Protein AF-A0A497HKM9-F1 (afdb_monomer)

Nearest PDB structures (foldseek):
  8tiw-assembly1_C  TM=5.618E-01  e=5.513E-01  Escherichia coli K-12
  6emw-assembly1_e  TM=4.517E-01  e=1.648E+00  Staphylococcus aureus
  2vs8-assembly3_K  TM=5.259E-01  e=3.807E+00  Desulfurococcus mucosus
  2mk6-assembly1_A  TM=4.690E-01  e=2.943E+00  Bacillus spizizenii ATCC 6633 = JCM 2499
  9bz0-assembly1_A  TM=3.041E-01  e=5.604E+00  Sus scrofa

Secondary structure (DSSP, 8-state):
--HHHHHHHHHHHHHHHHHHTTSS-HHHHHHHHHHTT----B---SSS--HHHHHHHHHHHSEEEE---HHHHHHHHHHHHHHHSS-EEEEEEEETTEEEEEEEEGGGS--------------

Radius of gyration: 17.52 Å; Cα contacts (8 Å, |Δi|>4): 111; chains: 1; bounding box: 47×55×34 Å

Structure (mmCIF, N/CA/C/O backbone):
data_AF-A0A497HKM9-F1
#
_entry.id   AF-A0A497HKM9-F1
#
loop_
_atom_site.group_PDB
_atom_site.id
_atom_site.type_symbol
_atom_site.label_atom_id
_atom_site.label_alt_id
_atom_site.label_comp_id
_atom_site.label_asym_id
_atom_site.label_entity_id
_atom_site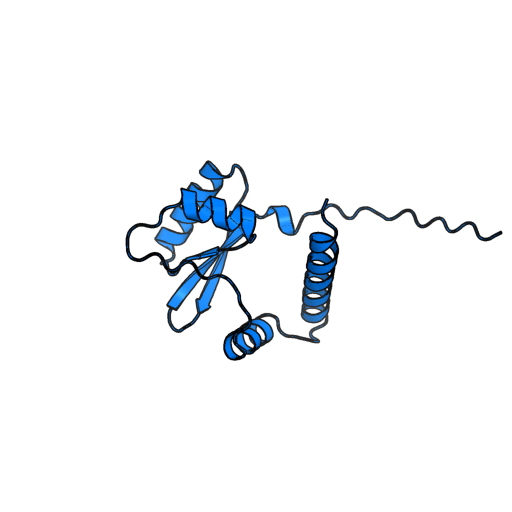.label_seq_id
_atom_site.pdbx_PDB_ins_code
_atom_site.Cartn_x
_atom_site.Cartn_y
_atom_site.Cartn_z
_atom_site.occupancy
_atom_site.B_iso_or_equiv
_atom_site.auth_seq_id
_atom_site.auth_comp_id
_atom_site.auth_asym_id
_atom_site.auth_atom_id
_atom_site.pdbx_PDB_model_num
ATOM 1 N N . MET A 1 1 ? -21.757 -7.470 11.249 1.00 43.47 1 MET A N 1
ATOM 2 C CA . MET A 1 1 ? -20.950 -7.376 10.009 1.00 43.47 1 MET A CA 1
ATOM 3 C C . MET A 1 1 ? -21.880 -7.133 8.827 1.00 43.47 1 MET A C 1
ATOM 5 O O . MET A 1 1 ? -22.856 -7.859 8.690 1.00 43.47 1 MET A O 1
ATOM 9 N N . SER A 1 2 ? -21.633 -6.093 8.027 1.00 40.25 2 SER A N 1
ATOM 10 C CA . SER A 1 2 ? -22.462 -5.747 6.859 1.00 40.25 2 SER A CA 1
ATOM 11 C C . SER A 1 2 ? -22.310 -6.794 5.744 1.00 40.25 2 SER A C 1
ATOM 13 O O . SER A 1 2 ? -21.193 -7.229 5.469 1.00 40.25 2 SER A O 1
ATOM 15 N N . LYS A 1 3 ? -23.416 -7.190 5.089 1.00 44.22 3 LYS A N 1
ATOM 16 C CA . LYS A 1 3 ? -23.444 -8.162 3.970 1.00 44.22 3 LYS A CA 1
ATOM 17 C C . LYS A 1 3 ? -22.473 -7.810 2.829 1.00 44.22 3 LYS A C 1
ATOM 19 O O . LYS A 1 3 ? -21.998 -8.719 2.158 1.00 44.22 3 LYS A O 1
ATOM 24 N N . ASN A 1 4 ? -22.137 -6.529 2.662 1.00 48.25 4 ASN A N 1
ATOM 25 C CA . ASN A 1 4 ? -21.240 -6.051 1.606 1.00 48.25 4 ASN A CA 1
ATOM 26 C C . ASN A 1 4 ? -19.806 -6.598 1.714 1.00 48.25 4 ASN A C 1
ATOM 28 O O . ASN A 1 4 ? -19.160 -6.758 0.685 1.00 48.25 4 ASN A O 1
ATOM 32 N N . ASN A 1 5 ? -19.324 -6.952 2.913 1.00 57.62 5 ASN A N 1
ATOM 33 C CA . ASN A 1 5 ? -17.981 -7.536 3.052 1.00 57.62 5 ASN A CA 1
ATOM 34 C C . ASN A 1 5 ? -17.909 -8.974 2.529 1.00 57.62 5 ASN A C 1
ATOM 36 O O . ASN A 1 5 ? -16.927 -9.339 1.904 1.00 57.62 5 ASN A O 1
ATOM 40 N N . LYS A 1 6 ? -18.967 -9.779 2.705 1.00 63.56 6 LYS A N 1
ATOM 41 C CA . LYS A 1 6 ? -18.931 -11.207 2.339 1.00 63.56 6 LYS A CA 1
ATOM 42 C C . LYS A 1 6 ? -18.783 -11.432 0.834 1.00 63.56 6 LYS A C 1
ATOM 44 O O . LYS A 1 6 ? -18.092 -12.352 0.420 1.00 63.56 6 LYS A O 1
ATOM 49 N N . ILE A 1 7 ? -19.438 -10.597 0.026 1.00 62.38 7 ILE A N 1
ATOM 50 C CA . ILE A 1 7 ? -19.360 -10.680 -1.440 1.00 62.38 7 ILE A CA 1
ATOM 51 C C . ILE A 1 7 ? -17.975 -10.242 -1.915 1.00 62.38 7 ILE A C 1
ATOM 53 O O . ILE A 1 7 ? -17.384 -10.892 -2.769 1.00 62.38 7 ILE A O 1
ATOM 57 N N . PHE A 1 8 ? -17.448 -9.161 -1.340 1.00 64.00 8 PHE A N 1
ATOM 58 C CA . PHE A 1 8 ? -16.115 -8.673 -1.667 1.00 64.00 8 PHE A CA 1
ATOM 59 C C . PHE A 1 8 ? -15.030 -9.702 -1.319 1.00 64.00 8 PHE A C 1
ATOM 61 O O . PHE A 1 8 ? -14.181 -10.001 -2.154 1.00 64.00 8 PHE A O 1
ATOM 68 N N . ASP A 1 9 ? -15.116 -10.311 -0.136 1.00 61.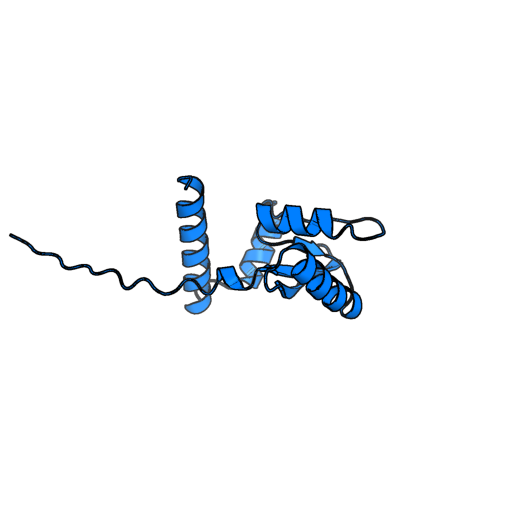22 9 ASP A N 1
ATOM 69 C CA . ASP A 1 9 ? -14.191 -11.361 0.298 1.00 61.22 9 ASP A CA 1
ATOM 70 C C . ASP A 1 9 ? -14.284 -12.607 -0.601 1.00 61.22 9 ASP A C 1
ATOM 72 O O . ASP A 1 9 ? -13.261 -13.190 -0.956 1.00 61.22 9 ASP A O 1
ATOM 76 N N . ALA A 1 10 ? -15.493 -12.997 -1.022 1.00 64.56 10 ALA A N 1
ATOM 77 C CA . ALA A 1 10 ? -15.692 -14.112 -1.949 1.00 64.56 10 ALA A CA 1
ATOM 78 C C . ALA A 1 10 ? -15.090 -13.835 -3.337 1.00 64.56 10 ALA A C 1
ATOM 80 O O . ALA A 1 10 ? -14.470 -14.719 -3.925 1.00 64.56 10 ALA A O 1
ATOM 81 N N . LEU A 1 11 ? -15.230 -12.606 -3.844 1.00 73.88 11 LEU A N 1
ATOM 82 C CA . LEU A 1 11 ? -14.631 -12.19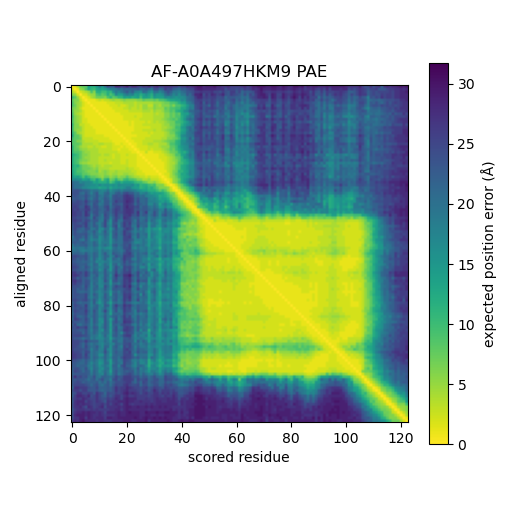6 -5.116 1.00 73.88 11 LEU A CA 1
ATOM 83 C C . LEU A 1 11 ? -13.103 -12.192 -5.050 1.00 73.88 11 LEU A C 1
ATOM 85 O O . LEU A 1 11 ? -12.462 -12.669 -5.981 1.00 73.88 11 LEU A O 1
ATOM 89 N N . LEU A 1 12 ? -12.518 -11.701 -3.954 1.00 70.25 12 LEU A N 1
ATOM 90 C CA . LEU A 1 12 ? -11.069 -11.752 -3.761 1.00 70.25 12 LEU A CA 1
ATOM 91 C C . LEU A 1 12 ? -10.561 -13.193 -3.739 1.00 70.25 12 LEU A C 1
ATOM 93 O O . LEU A 1 12 ? -9.620 -13.508 -4.459 1.00 70.25 12 LEU A O 1
ATOM 97 N N . ARG A 1 13 ? -11.207 -14.075 -2.967 1.00 69.19 13 ARG A N 1
ATOM 98 C CA . ARG A 1 13 ? -10.838 -15.498 -2.911 1.00 69.19 13 ARG A CA 1
ATOM 99 C C . ARG A 1 13 ? -10.890 -16.158 -4.285 1.00 69.19 13 ARG A C 1
ATOM 101 O O . ARG A 1 13 ? -9.959 -16.864 -4.643 1.00 69.19 13 ARG A O 1
ATOM 108 N N . LEU A 1 14 ? -11.937 -15.889 -5.065 1.00 72.69 14 LEU A N 1
ATOM 109 C CA . LEU A 1 14 ? -12.051 -16.408 -6.426 1.00 72.69 14 LEU A CA 1
ATOM 110 C C . LEU A 1 14 ? -10.900 -15.927 -7.320 1.00 72.69 14 LEU A C 1
ATOM 112 O O . LEU A 1 14 ? -10.326 -16.728 -8.044 1.00 72.69 14 LEU A O 1
ATOM 116 N N . ILE A 1 15 ? -10.552 -14.638 -7.260 1.00 73.38 15 ILE A N 1
ATOM 117 C CA . ILE A 1 15 ? -9.448 -14.079 -8.052 1.00 73.38 15 ILE A CA 1
ATOM 118 C C . ILE A 1 15 ? -8.117 -14.754 -7.690 1.00 73.38 15 ILE A C 1
ATOM 120 O O . ILE A 1 15 ? -7.361 -15.087 -8.593 1.00 73.38 15 ILE A O 1
ATOM 124 N N . TYR A 1 16 ? -7.849 -14.996 -6.404 1.00 66.69 16 TYR A N 1
ATOM 125 C CA . TYR A 1 16 ? -6.629 -15.689 -5.975 1.00 66.69 16 TYR A CA 1
ATOM 126 C C . TYR A 1 16 ? -6.567 -17.138 -6.466 1.00 66.69 16 TYR A C 1
ATOM 128 O O . TYR A 1 16 ? -5.561 -17.529 -7.042 1.00 66.69 16 TYR A O 1
ATOM 136 N N . VAL A 1 17 ? -7.651 -17.905 -6.314 1.00 76.25 17 VAL A N 1
ATOM 137 C CA . VAL A 1 17 ? -7.701 -19.298 -6.796 1.00 76.25 17 VAL A CA 1
ATOM 138 C C . VAL A 1 17 ? -7.487 -19.368 -8.311 1.00 76.25 17 VAL A C 1
ATOM 140 O O . VAL A 1 17 ? -6.779 -20.238 -8.797 1.00 76.25 17 VAL A O 1
ATOM 143 N N . LEU A 1 18 ? -8.064 -18.436 -9.076 1.00 75.00 18 LEU A N 1
ATOM 144 C CA . LEU A 1 18 ? -7.877 -18.401 -10.529 1.00 75.00 18 LEU A CA 1
ATOM 145 C C . LEU A 1 18 ? -6.439 -18.042 -10.946 1.00 75.00 18 LEU A C 1
ATOM 147 O O . LEU A 1 18 ? -6.033 -18.421 -12.041 1.00 75.00 18 LEU A O 1
ATOM 151 N N . ASP A 1 19 ? -5.698 -17.299 -10.120 1.00 70.88 19 ASP A N 1
ATOM 152 C CA . ASP A 1 19 ? -4.280 -16.984 -10.351 1.00 70.88 19 ASP A CA 1
ATOM 153 C C . ASP A 1 19 ? -3.381 -18.184 -10.014 1.00 70.88 19 ASP A C 1
ATOM 155 O O . ASP A 1 19 ? -2.490 -18.519 -10.789 1.00 70.88 19 ASP A O 1
ATOM 159 N N . GLU A 1 20 ? -3.663 -18.884 -8.909 1.00 74.62 20 GLU A N 1
ATOM 160 C CA . GLU A 1 20 ? -2.950 -20.112 -8.517 1.00 74.62 20 GLU A CA 1
ATOM 161 C C . GLU A 1 20 ? -3.126 -21.249 -9.531 1.00 74.62 20 GLU A C 1
ATOM 163 O O . GLU A 1 20 ? -2.174 -21.967 -9.824 1.00 74.62 20 GLU A O 1
ATOM 168 N N . GLU A 1 21 ? -4.322 -21.379 -10.106 1.00 88.75 21 GLU A N 1
ATOM 169 C CA . GLU A 1 21 ? -4.629 -22.347 -11.168 1.00 88.75 21 GLU A CA 1
ATOM 170 C C . GLU A 1 21 ? -4.161 -21.875 -12.564 1.00 88.75 21 GLU A C 1
ATOM 172 O O . GLU A 1 21 ? -4.508 -22.486 -13.575 1.00 88.75 21 GLU A O 1
ATOM 177 N N . GLU A 1 22 ? -3.416 -20.764 -12.644 1.00 83.44 22 GLU A N 1
ATOM 178 C CA . GLU A 1 22 ? -2.897 -20.154 -13.881 1.00 83.44 22 GLU A CA 1
ATOM 179 C C . GLU A 1 22 ? -3.981 -19.826 -14.937 1.00 83.44 22 GLU A C 1
ATOM 181 O O . GLU A 1 22 ? -3.697 -19.654 -16.126 1.00 83.44 22 GLU A O 1
ATOM 186 N N . VAL A 1 23 ? -5.248 -19.706 -14.520 1.00 83.19 23 VAL A N 1
ATOM 187 C CA . VAL A 1 23 ? -6.385 -19.352 -15.391 1.00 83.19 23 VAL A CA 1
ATOM 188 C C . VAL A 1 23 ? -6.365 -17.862 -15.732 1.00 83.19 23 VAL A C 1
ATOM 190 O O . VAL A 1 23 ? -6.755 -17.456 -16.831 1.00 83.19 23 VAL A O 1
ATOM 193 N N . ILE A 1 24 ? -5.925 -17.039 -14.783 1.00 68.81 24 ILE A N 1
ATOM 194 C CA . ILE A 1 24 ? -5.670 -15.610 -14.965 1.00 68.81 24 ILE A CA 1
ATOM 195 C C . ILE A 1 24 ? -4.268 -15.283 -14.459 1.00 68.81 24 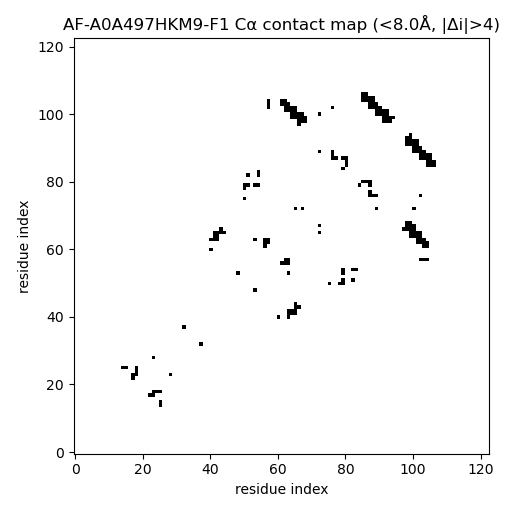ILE A C 1
ATOM 197 O O . ILE A 1 24 ? -3.724 -15.999 -13.633 1.00 68.81 24 ILE A O 1
ATOM 201 N N . ASN A 1 25 ? -3.709 -14.164 -14.911 1.00 78.81 25 ASN A N 1
ATOM 202 C CA . ASN A 1 25 ? -2.521 -13.581 -14.305 1.00 78.81 25 ASN A CA 1
ATOM 203 C C . ASN A 1 25 ? -2.923 -12.307 -13.555 1.00 78.81 25 ASN A C 1
ATOM 205 O O . ASN A 1 25 ? -3.466 -11.373 -14.157 1.00 78.81 25 ASN A O 1
ATOM 209 N N . LEU A 1 26 ? -2.656 -12.247 -12.251 1.00 64.38 26 LEU A N 1
ATOM 210 C CA . LEU A 1 26 ? -3.056 -11.124 -11.400 1.00 64.38 26 LEU A CA 1
ATOM 211 C C . LEU A 1 26 ? -2.487 -9.778 -11.882 1.00 64.38 26 LEU A C 1
ATOM 213 O O . LEU A 1 26 ? -3.145 -8.741 -11.760 1.00 64.38 26 LEU A O 1
ATOM 217 N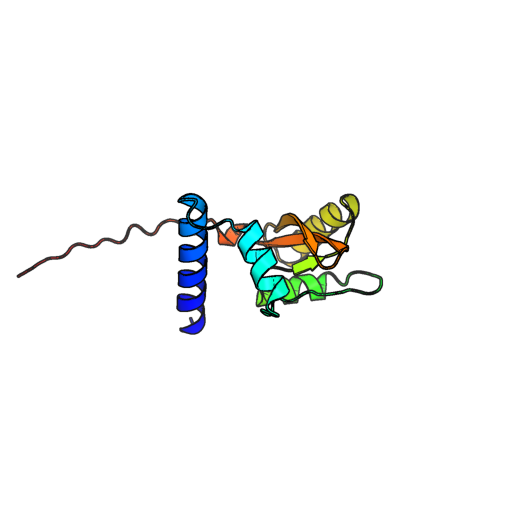 N . VAL A 1 27 ? -1.269 -9.786 -12.433 1.00 62.78 27 VAL A N 1
ATOM 218 C CA . VAL A 1 27 ? -0.586 -8.592 -12.952 1.00 62.78 27 VAL A CA 1
ATOM 219 C C . VAL A 1 27 ? -1.266 -8.112 -14.232 1.00 62.78 27 VAL A C 1
ATOM 221 O O . VAL A 1 27 ? -1.617 -6.936 -14.325 1.00 62.78 27 VAL A O 1
ATOM 224 N N . GLU A 1 28 ? -1.540 -9.015 -15.174 1.00 71.38 28 GLU A N 1
ATOM 225 C CA . GLU A 1 28 ? -2.256 -8.686 -16.415 1.00 71.38 28 GLU A CA 1
ATOM 226 C C . GLU A 1 28 ? -3.700 -8.246 -16.143 1.00 71.38 28 GLU A C 1
ATOM 228 O O . GLU A 1 28 ? -4.201 -7.310 -16.771 1.00 71.38 28 GLU A O 1
ATOM 233 N N . LEU A 1 29 ? -4.368 -8.866 -15.165 1.00 73.00 29 LEU A N 1
ATOM 234 C CA . LEU A 1 29 ? -5.700 -8.463 -14.723 1.00 73.00 29 LEU A CA 1
ATOM 235 C C . LEU A 1 29 ? -5.673 -7.044 -14.146 1.00 73.00 29 LEU A C 1
ATOM 237 O O . LEU A 1 29 ? -6.511 -6.217 -14.511 1.00 73.00 29 LEU A O 1
ATOM 241 N N . ALA A 1 30 ? -4.713 -6.734 -13.274 1.00 64.19 30 ALA A N 1
ATOM 242 C CA . ALA A 1 30 ? -4.564 -5.396 -12.710 1.00 64.19 30 ALA A CA 1
ATOM 243 C C . ALA A 1 30 ? -4.290 -4.345 -13.801 1.00 64.19 30 ALA A C 1
ATOM 245 O O . ALA A 1 30 ? -4.885 -3.262 -13.781 1.00 64.19 30 ALA A O 1
ATOM 246 N N . GLU A 1 31 ? -3.457 -4.673 -14.792 1.00 62.38 31 GLU A N 1
ATOM 247 C CA . GLU A 1 31 ? -3.206 -3.819 -15.956 1.00 62.38 31 GLU A CA 1
ATOM 248 C C . GLU A 1 31 ? -4.471 -3.625 -16.809 1.00 62.38 31 GLU A C 1
ATOM 250 O O . GLU A 1 31 ? -4.827 -2.489 -17.141 1.00 62.38 31 GLU A O 1
ATOM 255 N N . ALA A 1 32 ? -5.221 -4.691 -17.094 1.00 66.50 32 ALA A N 1
ATOM 256 C CA . ALA A 1 32 ? -6.463 -4.625 -17.862 1.00 66.50 32 ALA A CA 1
ATOM 257 C C . ALA A 1 32 ? -7.553 -3.805 -17.149 1.00 66.50 32 ALA A C 1
ATOM 259 O O . ALA A 1 32 ? -8.258 -3.013 -17.783 1.00 66.50 32 ALA A O 1
ATOM 260 N N . LEU A 1 33 ? -7.676 -3.954 -15.829 1.00 63.00 33 LEU A N 1
ATOM 261 C CA . LEU A 1 33 ? -8.598 -3.169 -15.005 1.00 63.00 33 LEU A CA 1
ATOM 262 C C . LEU A 1 33 ? -8.182 -1.691 -14.948 1.00 63.00 33 LEU A C 1
ATOM 264 O O . LEU A 1 33 ? -9.049 -0.814 -14.985 1.00 63.00 33 LEU A O 1
ATOM 268 N N . SER A 1 34 ? -6.874 -1.407 -14.951 1.00 56.31 34 SER A N 1
ATOM 269 C CA . SER A 1 34 ? -6.352 -0.037 -15.024 1.00 56.31 34 SER A CA 1
ATOM 270 C C . SER A 1 34 ? -6.712 0.664 -16.340 1.00 56.31 34 SER A C 1
ATOM 272 O O . SER A 1 34 ? -7.095 1.832 -16.332 1.00 56.31 34 SER A O 1
ATOM 274 N N . HIS A 1 35 ? -6.696 -0.061 -17.463 1.00 61.12 35 HIS A N 1
ATOM 275 C CA . HIS A 1 35 ? -7.098 0.468 -18.770 1.00 61.12 35 HIS A CA 1
ATOM 276 C C . HIS A 1 35 ? -8.615 0.649 -18.914 1.00 61.12 35 HIS A C 1
ATOM 278 O O . HIS A 1 35 ? -9.066 1.424 -19.757 1.00 61.12 35 HIS A O 1
ATOM 284 N N . LYS A 1 36 ? -9.415 -0.038 -18.091 1.00 55.38 36 LYS A N 1
ATOM 285 C CA . LYS A 1 36 ? -10.884 0.012 -18.128 1.00 55.38 36 LYS A CA 1
ATOM 286 C C . LYS A 1 36 ? -11.515 1.001 -17.137 1.00 55.38 36 LYS A C 1
ATOM 288 O O . LYS A 1 36 ? -12.728 0.952 -16.951 1.00 55.38 36 LYS A O 1
ATOM 293 N N . ASN A 1 37 ? -10.742 1.918 -16.539 1.00 47.69 37 ASN A N 1
ATOM 294 C CA . ASN A 1 37 ? -11.240 2.883 -15.540 1.00 47.69 37 ASN A CA 1
ATOM 295 C C . ASN A 1 37 ? -11.931 2.204 -14.335 1.00 47.69 37 ASN A C 1
ATOM 297 O O . ASN A 1 37 ? -12.878 2.745 -13.760 1.00 47.69 37 ASN A O 1
ATOM 301 N N . VAL A 1 38 ? -11.471 1.015 -13.931 1.00 45.81 38 VAL A N 1
ATOM 302 C CA . VAL A 1 38 ? -11.986 0.358 -12.722 1.00 45.81 38 VAL A CA 1
ATOM 303 C C . VAL A 1 38 ? -11.352 1.039 -11.499 1.00 45.81 38 VAL A C 1
ATOM 305 O O . VAL A 1 38 ? -10.126 1.106 -11.412 1.00 45.81 38 VAL A O 1
ATOM 308 N N . PRO A 1 39 ? -12.142 1.600 -10.565 1.00 41.44 39 PRO A N 1
ATOM 309 C CA . PRO A 1 39 ? -11.628 2.499 -9.538 1.00 41.44 39 PRO A CA 1
ATOM 310 C C . PRO A 1 39 ? -10.872 1.732 -8.446 1.00 41.44 39 PRO A C 1
ATOM 312 O O . PRO A 1 39 ? -11.477 1.204 -7.516 1.00 41.44 39 PRO A O 1
ATOM 315 N N . PHE A 1 40 ? -9.541 1.723 -8.505 1.00 44.41 40 PHE A N 1
ATOM 316 C CA . PHE A 1 40 ? -8.703 1.533 -7.319 1.00 44.41 40 PHE A CA 1
ATOM 317 C C . PHE A 1 40 ? -8.167 2.888 -6.842 1.00 44.41 40 PHE A C 1
ATOM 319 O O . PHE A 1 40 ? -7.780 3.743 -7.638 1.00 44.41 40 PHE A O 1
ATOM 326 N N . PHE A 1 41 ? -8.203 3.117 -5.525 1.00 48.16 41 PHE A N 1
ATOM 327 C CA . PHE A 1 41 ? -7.886 4.419 -4.937 1.00 48.16 41 PHE A CA 1
ATOM 328 C C . PHE A 1 41 ? -6.378 4.657 -4.869 1.00 48.16 41 PHE A C 1
ATOM 330 O O . PHE A 1 41 ? -5.630 3.908 -4.240 1.00 48.16 41 PHE A O 1
ATOM 337 N N . ILE A 1 42 ? -5.948 5.758 -5.476 1.00 50.22 42 ILE A N 1
ATOM 338 C CA . ILE A 1 42 ? -4.559 6.205 -5.494 1.00 50.22 42 ILE A CA 1
ATOM 339 C C . ILE A 1 42 ? -4.499 7.519 -4.746 1.00 50.22 42 ILE A C 1
ATOM 341 O O . ILE A 1 42 ? -5.087 8.514 -5.166 1.00 50.22 42 ILE A O 1
ATOM 345 N N . LEU A 1 43 ? -3.780 7.527 -3.630 1.00 53.41 43 LEU A N 1
ATOM 346 C CA . LEU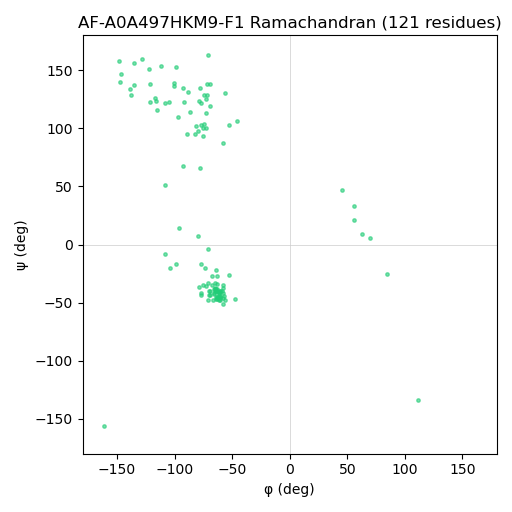 A 1 43 ? -3.510 8.756 -2.903 1.00 53.41 43 LEU A CA 1
ATOM 347 C C . LEU A 1 43 ? -2.230 9.369 -3.456 1.00 53.41 43 LEU A C 1
ATOM 349 O O . LEU A 1 43 ? -1.116 9.015 -3.065 1.00 53.41 43 LEU A O 1
ATOM 353 N N . GLU A 1 44 ? -2.390 10.299 -4.392 1.00 47.00 44 GLU A N 1
ATOM 354 C CA . GLU A 1 44 ? -1.287 11.150 -4.816 1.00 47.00 44 GLU A CA 1
ATOM 355 C C . GLU A 1 44 ? -1.052 12.235 -3.762 1.00 47.00 44 GLU A C 1
ATOM 357 O O . GLU A 1 44 ? -1.783 13.217 -3.674 1.00 47.00 44 GLU A O 1
ATOM 362 N N . PHE A 1 45 ? -0.016 12.065 -2.941 1.00 54.12 45 PHE A N 1
ATOM 363 C CA . PHE A 1 45 ? 0.443 13.128 -2.051 1.00 54.12 45 PHE A CA 1
ATOM 364 C C . PHE A 1 45 ? 1.432 14.028 -2.797 1.00 54.12 45 PHE A C 1
ATOM 366 O O . PHE A 1 45 ? 2.540 13.604 -3.131 1.00 54.12 45 PHE A O 1
ATOM 373 N N . SER A 1 46 ? 1.070 15.290 -3.026 1.00 43.28 46 SER A N 1
ATOM 374 C CA . SER A 1 46 ? 2.019 16.327 -3.435 1.00 43.28 46 SER A CA 1
ATOM 375 C C . SER A 1 46 ? 2.745 16.866 -2.195 1.00 43.28 46 SER A C 1
ATOM 377 O O . SER A 1 46 ? 2.182 17.653 -1.437 1.00 43.28 46 SER A O 1
ATOM 379 N N . GLY A 1 47 ? 3.987 16.430 -1.959 1.00 63.00 47 GLY A N 1
ATOM 380 C CA . GLY A 1 47 ? 4.831 16.929 -0.862 1.00 63.00 47 GLY A CA 1
ATOM 381 C C . GLY A 1 47 ? 5.085 15.908 0.252 1.00 63.00 47 GLY A C 1
ATOM 382 O O . GLY A 1 47 ? 5.464 14.766 -0.017 1.00 63.00 47 GLY A O 1
ATOM 383 N N . ASN A 1 48 ? 4.947 16.328 1.514 1.00 70.19 48 ASN A N 1
ATOM 384 C CA . ASN A 1 48 ? 5.155 15.449 2.668 1.00 70.19 48 ASN A CA 1
ATOM 385 C C . ASN A 1 48 ? 3.981 14.475 2.823 1.00 70.19 48 ASN A C 1
ATOM 387 O O . ASN A 1 48 ? 2.824 14.881 2.884 1.00 70.19 48 ASN A O 1
ATOM 391 N N . VAL A 1 49 ? 4.287 13.181 2.932 1.00 75.81 49 VAL A N 1
ATOM 392 C CA . VAL A 1 49 ? 3.278 12.138 3.151 1.00 75.81 49 VAL A CA 1
ATOM 393 C C . VAL A 1 49 ? 2.698 12.287 4.558 1.00 75.81 49 VAL A C 1
ATOM 395 O O . VAL A 1 49 ? 3.421 12.164 5.550 1.00 75.81 49 VAL A O 1
ATOM 398 N N . ASN A 1 50 ? 1.388 12.526 4.657 1.00 86.44 50 ASN A N 1
ATOM 399 C CA . ASN A 1 50 ? 0.692 12.504 5.940 1.00 86.44 50 ASN A CA 1
ATOM 400 C C . ASN A 1 50 ? 0.343 11.058 6.313 1.00 86.44 50 ASN A C 1
ATOM 402 O O . ASN A 1 50 ? -0.691 10.527 5.915 1.00 86.44 50 ASN A O 1
ATOM 406 N N . TYR A 1 51 ? 1.207 10.422 7.104 1.00 89.06 51 TYR A N 1
ATOM 407 C CA . TYR A 1 51 ? 1.042 9.016 7.482 1.00 89.06 51 TYR A CA 1
ATOM 408 C C . TYR A 1 51 ? -0.210 8.726 8.321 1.00 89.06 51 TYR A C 1
ATOM 410 O O . TYR A 1 51 ? -0.669 7.590 8.300 1.00 89.06 51 TYR A O 1
ATOM 418 N N . LYS A 1 52 ? -0.791 9.719 9.016 1.00 89.56 52 LYS A N 1
ATOM 419 C CA . LYS A 1 52 ? -2.088 9.535 9.695 1.00 89.56 52 LYS A CA 1
ATOM 420 C C . LYS A 1 52 ? -3.200 9.334 8.673 1.00 89.56 52 LYS A C 1
ATOM 422 O O . LYS A 1 52 ? -3.939 8.365 8.756 1.00 89.56 52 LYS A O 1
ATOM 427 N N . THR A 1 53 ? -3.238 10.189 7.652 1.00 85.62 53 THR A N 1
ATOM 428 C CA . THR A 1 53 ? -4.172 10.047 6.532 1.00 85.62 53 THR A CA 1
ATOM 429 C C . THR A 1 53 ? -3.946 8.729 5.798 1.00 85.62 53 THR A C 1
ATOM 431 O O . THR A 1 53 ? -4.901 8.015 5.530 1.00 85.62 53 THR A O 1
ATOM 434 N N . VAL A 1 54 ? -2.693 8.348 5.522 1.00 85.56 54 VAL A N 1
ATOM 435 C CA . VAL A 1 54 ? -2.400 7.045 4.897 1.00 85.56 54 VAL A CA 1
A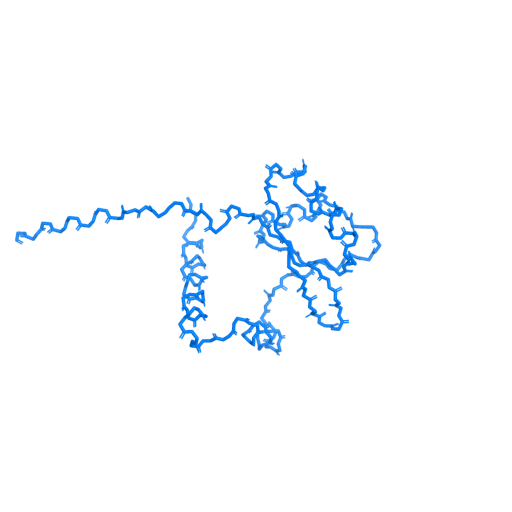TOM 436 C C . VAL A 1 54 ? -2.942 5.887 5.736 1.00 85.56 54 VAL A C 1
ATOM 438 O O . VAL A 1 54 ? -3.588 5.011 5.175 1.00 85.56 54 VAL A O 1
ATOM 441 N N . ALA A 1 55 ? -2.732 5.895 7.055 1.00 88.69 55 ALA A N 1
ATOM 442 C CA . ALA A 1 55 ? -3.258 4.871 7.955 1.00 88.69 55 ALA A CA 1
ATOM 443 C C . ALA A 1 55 ? -4.795 4.813 7.934 1.00 88.69 55 ALA A C 1
ATOM 445 O O . ALA A 1 55 ? -5.354 3.739 7.741 1.00 88.69 55 ALA A O 1
ATOM 446 N N . GLU A 1 56 ? -5.474 5.960 8.038 1.00 85.06 56 GLU A N 1
ATOM 447 C CA . GLU A 1 56 ? -6.942 6.039 7.957 1.00 85.06 56 GLU A CA 1
ATOM 448 C C . GLU A 1 56 ? -7.478 5.476 6.637 1.00 85.06 56 GLU A C 1
ATOM 450 O O . GLU A 1 56 ? -8.488 4.771 6.611 1.00 85.06 56 GLU A O 1
ATOM 455 N N . TYR A 1 57 ? -6.812 5.781 5.523 1.00 78.19 57 TYR A N 1
ATOM 456 C CA . TYR A 1 57 ? -7.192 5.222 4.233 1.00 78.19 57 TYR A CA 1
ATOM 457 C C . TYR A 1 57 ? -6.896 3.729 4.163 1.00 78.19 57 TYR A C 1
ATOM 459 O O . TYR A 1 57 ? -7.776 2.988 3.747 1.00 78.19 57 TYR A O 1
ATOM 467 N N . MET A 1 58 ? -5.735 3.264 4.631 1.00 82.75 58 MET A N 1
ATOM 468 C CA . MET A 1 58 ? -5.426 1.833 4.699 1.00 82.75 58 MET A CA 1
ATOM 469 C C . MET A 1 58 ? -6.447 1.059 5.538 1.00 82.75 58 MET A C 1
ATOM 471 O O . MET A 1 58 ? -6.815 -0.050 5.164 1.00 82.75 58 MET A O 1
ATOM 475 N N . GLU A 1 59 ? -6.957 1.623 6.633 1.00 82.88 59 GLU A N 1
ATOM 476 C CA . GLU A 1 59 ? -8.029 0.999 7.420 1.00 82.88 59 GLU A CA 1
ATOM 477 C C . GLU A 1 59 ? -9.345 0.892 6.645 1.00 82.88 59 GLU A C 1
ATOM 479 O O . GLU A 1 59 ? -10.033 -0.126 6.741 1.00 82.88 59 GLU A O 1
ATOM 484 N N . LYS A 1 60 ? -9.675 1.907 5.840 1.00 75.19 60 LYS A N 1
ATOM 485 C CA . LYS A 1 60 ? -10.902 1.937 5.030 1.00 75.19 60 LYS A CA 1
ATOM 486 C C . LYS A 1 60 ? -10.817 1.058 3.783 1.00 75.19 60 LYS A C 1
ATOM 488 O O . LYS A 1 60 ? -11.783 0.377 3.455 1.00 75.19 60 LYS A O 1
ATOM 493 N N . THR A 1 61 ? -9.694 1.091 3.071 1.00 65.44 61 THR A N 1
ATOM 494 C CA . THR A 1 61 ? -9.537 0.487 1.736 1.00 65.44 61 THR A CA 1
ATOM 495 C C . THR A 1 61 ? -8.744 -0.812 1.764 1.00 65.44 61 THR A C 1
ATOM 497 O O . THR A 1 61 ? -8.838 -1.615 0.842 1.00 65.44 61 THR A O 1
ATOM 500 N N . GLY A 1 62 ? -7.959 -1.048 2.813 1.00 72.31 62 GLY A N 1
ATOM 501 C CA . GLY A 1 62 ? -7.075 -2.203 2.945 1.00 72.31 62 GLY A CA 1
ATOM 502 C C . GLY A 1 62 ? -5.709 -2.060 2.299 1.00 72.31 62 GLY A C 1
ATOM 503 O O . GLY A 1 62 ? -4.772 -2.720 2.744 1.00 72.31 62 GLY A O 1
ATOM 504 N N . ALA A 1 63 ? -5.587 -1.203 1.286 1.00 79.75 63 ALA A N 1
ATOM 505 C CA . ALA A 1 63 ? -4.327 -0.955 0.612 1.00 79.75 63 ALA A CA 1
ATOM 506 C C . ALA A 1 63 ? -4.199 0.494 0.134 1.00 79.75 63 ALA A C 1
ATOM 508 O O . ALA A 1 63 ? -5.188 1.128 -0.245 1.00 79.75 63 ALA A O 1
ATOM 509 N N . VAL A 1 64 ? -2.968 1.009 0.144 1.00 82.62 64 VAL A N 1
ATOM 510 C CA . VAL A 1 64 ? -2.638 2.358 -0.339 1.00 82.62 64 VAL A CA 1
ATOM 511 C C . VAL A 1 64 ? -1.343 2.330 -1.140 1.00 82.62 64 VAL A C 1
ATOM 513 O O . VAL A 1 64 ? -0.320 1.836 -0.668 1.00 82.62 64 VAL A O 1
ATOM 516 N N . PHE A 1 65 ? -1.368 2.897 -2.346 1.00 82.62 65 PHE A N 1
ATOM 517 C CA . PHE A 1 65 ? -0.173 3.089 -3.163 1.00 82.62 65 PHE A CA 1
ATOM 518 C C . PHE A 1 65 ? 0.506 4.423 -2.845 1.00 82.62 65 PHE A C 1
ATOM 520 O O . PHE A 1 65 ? -0.141 5.470 -2.856 1.00 82.62 65 PHE A O 1
ATOM 527 N N . LEU A 1 66 ? 1.821 4.390 -2.620 1.00 86.62 66 LEU A N 1
ATOM 528 C CA . LEU A 1 66 ? 2.654 5.580 -2.466 1.00 86.62 66 LEU A CA 1
ATOM 529 C C . LEU A 1 66 ? 3.765 5.588 -3.533 1.00 86.62 66 LEU A C 1
ATOM 531 O O . LEU A 1 66 ? 4.591 4.668 -3.551 1.00 86.62 66 LEU A O 1
ATOM 535 N N . PRO A 1 67 ? 3.866 6.635 -4.378 1.00 86.31 67 PRO A N 1
ATOM 536 C CA . PRO A 1 67 ? 4.915 6.774 -5.392 1.00 86.31 67 PRO A CA 1
ATOM 537 C C . PRO A 1 67 ? 6.237 7.228 -4.754 1.00 86.31 67 PRO A C 1
ATOM 539 O O . PRO A 1 67 ? 6.706 8.351 -4.943 1.00 86.31 67 PRO A O 1
ATOM 542 N N . VAL A 1 68 ? 6.822 6.367 -3.922 1.00 87.69 68 VAL A N 1
ATOM 543 C CA . VAL A 1 68 ? 8.025 6.664 -3.139 1.00 87.69 68 VAL A CA 1
ATOM 544 C C . VAL A 1 68 ? 9.155 5.685 -3.439 1.00 87.69 68 VAL A C 1
ATOM 546 O O . VAL A 1 68 ? 8.943 4.521 -3.764 1.00 87.69 68 VAL A O 1
ATOM 549 N N . GLY A 1 69 ? 10.397 6.149 -3.288 1.00 88.75 69 GLY A N 1
ATOM 550 C CA . GLY A 1 69 ? 11.576 5.294 -3.423 1.00 88.75 69 GLY A CA 1
ATOM 551 C C . GLY A 1 69 ? 11.731 4.296 -2.268 1.00 88.75 69 GLY A C 1
ATOM 552 O O . GLY A 1 69 ? 11.197 4.492 -1.177 1.00 88.75 69 GLY A O 1
ATOM 553 N N . ARG A 1 70 ? 12.556 3.260 -2.476 1.00 91.31 70 ARG A N 1
ATOM 554 C CA . ARG A 1 70 ? 12.781 2.141 -1.533 1.00 91.31 70 ARG A CA 1
ATOM 555 C C . ARG A 1 70 ? 13.048 2.578 -0.085 1.00 91.31 70 ARG A C 1
ATOM 557 O O . ARG A 1 70 ? 12.445 2.041 0.835 1.00 91.31 70 ARG A O 1
ATOM 564 N N . LYS A 1 71 ? 13.928 3.569 0.125 1.00 92.94 71 LYS A N 1
ATOM 565 C CA . LYS A 1 71 ? 14.258 4.079 1.473 1.00 92.94 71 LYS A CA 1
ATOM 566 C C . LYS A 1 71 ? 13.036 4.674 2.180 1.00 92.94 71 LYS A C 1
ATOM 568 O O . LYS A 1 71 ? 12.819 4.419 3.358 1.00 92.94 71 LYS A O 1
ATOM 573 N N . ARG A 1 72 ? 12.227 5.452 1.452 1.00 90.50 72 ARG A N 1
ATOM 574 C CA . ARG A 1 72 ? 10.988 6.032 1.987 1.00 90.50 72 ARG A CA 1
ATOM 575 C C . ARG A 1 72 ? 9.920 4.970 2.202 1.00 90.50 72 ARG A C 1
ATOM 577 O O . ARG A 1 72 ? 9.169 5.100 3.154 1.00 90.50 72 ARG A O 1
ATOM 584 N N . ALA A 1 73 ? 9.877 3.928 1.373 1.00 92.31 73 ALA A N 1
ATOM 585 C CA . ALA A 1 73 ? 8.933 2.833 1.555 1.00 92.31 73 ALA A CA 1
ATOM 586 C C . ALA A 1 73 ? 9.176 2.076 2.869 1.00 92.31 73 ALA A C 1
ATOM 588 O O . ALA A 1 73 ? 8.248 1.880 3.646 1.00 92.31 73 ALA A O 1
ATOM 589 N N . TRP A 1 74 ? 10.439 1.762 3.168 1.00 94.62 74 TRP A N 1
ATOM 590 C CA . TRP A 1 74 ? 10.823 1.167 4.451 1.00 94.62 74 TRP A CA 1
ATOM 591 C C . TRP A 1 74 ? 10.488 2.072 5.646 1.00 94.62 74 TRP A C 1
ATOM 593 O O . TRP A 1 74 ? 10.011 1.609 6.676 1.00 94.62 74 TRP A O 1
ATOM 603 N N . TYR A 1 75 ? 10.703 3.385 5.520 1.00 94.75 75 TYR A N 1
ATOM 604 C CA . TYR A 1 75 ? 10.312 4.325 6.574 1.00 94.75 75 TYR A CA 1
ATOM 605 C C . TYR A 1 75 ? 8.787 4.390 6.752 1.00 94.75 75 TYR A C 1
ATOM 607 O O . TYR A 1 75 ? 8.291 4.403 7.879 1.00 94.75 75 TYR A O 1
ATOM 615 N N . ALA A 1 76 ? 8.046 4.413 5.641 1.00 93.00 76 ALA A N 1
ATOM 616 C CA . ALA A 1 76 ? 6.592 4.444 5.629 1.00 93.00 76 ALA A CA 1
ATOM 617 C C . ALA A 1 76 ? 6.005 3.214 6.322 1.00 93.00 76 ALA A C 1
ATOM 619 O O . ALA A 1 76 ? 5.151 3.389 7.186 1.00 93.00 76 ALA A O 1
ATOM 620 N N . SER A 1 77 ? 6.498 2.003 6.030 1.00 95.12 77 SER A N 1
ATOM 621 C CA . SER A 1 77 ? 6.003 0.785 6.683 1.00 95.12 77 SER A CA 1
ATOM 622 C C . SER A 1 77 ? 6.167 0.864 8.199 1.00 95.12 77 SER A C 1
ATOM 624 O O . SER A 1 77 ? 5.180 0.758 8.915 1.00 95.12 77 SER A O 1
ATOM 626 N N . ARG A 1 78 ? 7.365 1.195 8.699 1.00 96.00 78 ARG A N 1
ATOM 627 C CA . ARG A 1 78 ? 7.628 1.331 10.145 1.00 96.00 78 ARG A CA 1
ATOM 628 C C . ARG A 1 78 ? 6.741 2.385 10.802 1.00 96.00 78 ARG A C 1
ATOM 630 O O . ARG A 1 78 ? 6.275 2.206 11.925 1.00 96.00 78 ARG A O 1
ATOM 637 N N . ARG A 1 79 ? 6.510 3.509 10.117 1.00 95.25 79 ARG A N 1
ATOM 638 C CA . ARG A 1 79 ? 5.655 4.579 10.639 1.00 95.25 79 ARG A CA 1
ATOM 639 C C . ARG A 1 79 ? 4.187 4.158 10.686 1.00 95.25 79 ARG A C 1
ATOM 641 O O . ARG A 1 79 ? 3.517 4.487 11.660 1.00 95.25 79 ARG A O 1
ATOM 648 N N . LEU A 1 80 ? 3.713 3.448 9.666 1.00 94.12 80 LEU A N 1
ATOM 649 C CA . LEU A 1 80 ? 2.347 2.934 9.577 1.00 94.12 80 LEU A CA 1
ATOM 650 C C . LEU A 1 80 ? 2.099 1.810 10.586 1.00 94.12 80 LEU A C 1
ATOM 652 O O . LEU A 1 80 ? 1.065 1.836 11.247 1.00 94.12 80 LEU A O 1
ATOM 656 N N . GLU A 1 81 ? 3.060 0.905 10.789 1.00 95.62 81 GLU A N 1
ATOM 657 C CA . GLU A 1 81 ? 3.002 -0.118 11.844 1.00 95.62 81 GLU A CA 1
ATOM 658 C C . GLU A 1 81 ? 2.827 0.528 13.222 1.00 95.62 81 GLU A C 1
ATOM 660 O O . GLU A 1 81 ? 1.930 0.166 13.976 1.00 95.62 81 GLU A O 1
ATOM 665 N N . ASN A 1 82 ? 3.626 1.556 13.527 1.00 95.69 82 ASN A N 1
ATOM 666 C CA . ASN A 1 82 ? 3.534 2.269 14.803 1.00 95.69 82 ASN A CA 1
ATOM 667 C C . ASN A 1 82 ? 2.203 3.018 14.989 1.00 95.69 82 ASN A C 1
ATOM 669 O O . ASN A 1 82 ? 1.751 3.176 16.118 1.00 95.69 82 ASN A O 1
ATOM 673 N N . LEU A 1 83 ? 1.605 3.532 13.909 1.00 94.56 83 LEU A N 1
ATOM 674 C CA . LEU A 1 83 ? 0.337 4.271 13.970 1.00 94.56 83 LEU A CA 1
ATOM 675 C C . LEU A 1 83 ? -0.877 3.347 14.087 1.00 94.56 83 LEU A C 1
ATOM 677 O O . LEU A 1 83 ? -1.838 3.700 14.760 1.00 94.56 83 LEU A O 1
ATOM 681 N N . THR A 1 84 ? -0.836 2.201 13.412 1.00 90.50 84 THR A N 1
ATOM 682 C CA . THR A 1 84 ? -1.977 1.278 13.292 1.00 90.50 84 THR A CA 1
ATOM 683 C C . THR A 1 84 ? -1.910 0.113 14.276 1.00 90.50 84 THR A C 1
ATOM 685 O O . THR A 1 84 ? -2.906 -0.575 14.479 1.00 90.50 84 THR A O 1
ATOM 688 N N . GLY A 1 85 ? -0.737 -0.148 14.861 1.00 93.38 85 GLY A N 1
ATOM 689 C CA . GLY A 1 85 ? -0.480 -1.321 15.697 1.00 93.38 85 GLY A CA 1
ATOM 690 C C . GLY A 1 85 ? -0.449 -2.646 14.926 1.00 93.38 85 GLY A C 1
ATOM 691 O O . GLY A 1 85 ? -0.348 -3.698 15.550 1.00 93.38 85 GLY A O 1
ATOM 692 N N . LYS A 1 86 ? -0.537 -2.615 13.591 1.00 91.56 86 LYS A N 1
ATOM 693 C CA . LYS A 1 86 ? -0.615 -3.799 12.725 1.00 91.56 86 LYS A CA 1
ATOM 694 C C . LYS A 1 86 ? 0.642 -3.949 11.892 1.00 91.56 86 LYS A C 1
ATOM 696 O O . LYS A 1 86 ? 1.306 -2.963 11.579 1.00 91.56 86 LYS A O 1
ATOM 701 N N . LYS A 1 87 ? 0.948 -5.180 11.492 1.00 92.62 87 LYS A N 1
ATOM 702 C CA . LYS A 1 87 ? 2.050 -5.452 10.569 1.00 92.62 87 LYS A CA 1
ATOM 703 C C . LYS A 1 87 ? 1.710 -4.990 9.160 1.00 92.62 87 LYS A C 1
ATOM 705 O O . LYS A 1 87 ? 0.583 -5.164 8.697 1.00 92.62 87 LYS A O 1
ATOM 710 N N . ILE A 1 88 ? 2.692 -4.383 8.499 1.00 91.38 88 ILE A N 1
ATOM 711 C CA . ILE A 1 88 ? 2.532 -3.797 7.168 1.00 91.38 88 ILE A CA 1
ATOM 712 C C . ILE A 1 88 ? 3.427 -4.534 6.182 1.00 91.38 88 ILE A C 1
ATOM 714 O O . ILE A 1 88 ? 4.649 -4.548 6.327 1.00 91.38 88 ILE A O 1
ATOM 718 N N . GLU A 1 89 ? 2.817 -5.060 5.131 1.00 90.75 89 GLU A N 1
ATOM 719 C CA . GLU A 1 89 ? 3.512 -5.560 3.953 1.00 90.75 89 GLU A CA 1
ATOM 720 C C . GLU A 1 89 ? 3.478 -4.515 2.842 1.00 90.75 89 GLU A C 1
ATOM 722 O O . GLU A 1 89 ? 2.582 -3.664 2.782 1.00 90.75 89 GLU A O 1
ATOM 727 N N . TYR A 1 90 ? 4.484 -4.544 1.966 1.00 89.69 90 TYR A N 1
ATOM 728 C CA . TYR A 1 90 ? 4.501 -3.672 0.805 1.00 89.69 90 TYR A CA 1
ATOM 729 C C . TYR A 1 90 ? 5.173 -4.298 -0.414 1.00 89.69 90 TYR A C 1
ATOM 731 O O . TYR A 1 90 ? 6.233 -4.917 -0.316 1.00 89.69 90 TYR A O 1
ATOM 739 N N . VAL A 1 91 ? 4.585 -4.057 -1.585 1.00 84.50 91 VAL A N 1
ATOM 740 C CA . VAL A 1 91 ? 5.051 -4.589 -2.873 1.00 84.50 91 VAL A CA 1
ATOM 741 C C . VAL A 1 91 ? 5.361 -3.440 -3.819 1.00 84.50 91 VAL A C 1
ATOM 743 O O . VAL A 1 91 ? 4.632 -2.450 -3.872 1.00 84.50 91 VAL A O 1
ATOM 746 N N . LYS A 1 92 ? 6.472 -3.543 -4.554 1.00 86.06 92 LYS A N 1
ATOM 747 C CA . LYS A 1 92 ? 6.853 -2.544 -5.557 1.00 86.06 92 LYS A CA 1
ATOM 748 C C . LYS A 1 92 ? 5.916 -2.653 -6.759 1.00 86.06 92 LYS A C 1
ATOM 750 O O . LYS A 1 92 ? 5.806 -3.727 -7.332 1.00 86.06 92 LYS A O 1
ATOM 755 N N . LEU A 1 93 ? 5.324 -1.540 -7.180 1.00 75.81 93 LEU A N 1
ATOM 756 C CA . LEU A 1 93 ? 4.455 -1.474 -8.358 1.00 75.81 93 LEU A CA 1
ATOM 757 C C . LEU A 1 93 ? 4.792 -0.255 -9.215 1.00 75.81 93 LEU A C 1
ATOM 759 O O . LEU A 1 93 ? 5.324 0.746 -8.724 1.00 75.81 93 LEU A O 1
ATOM 763 N N . THR A 1 94 ? 4.459 -0.337 -10.499 1.00 75.06 94 THR A N 1
ATOM 764 C CA . THR A 1 94 ? 4.483 0.806 -11.414 1.00 75.06 94 THR A CA 1
ATOM 765 C C . THR A 1 94 ? 3.067 1.059 -11.898 1.00 75.06 94 THR A C 1
ATOM 767 O O . THR A 1 94 ? 2.425 0.155 -12.413 1.00 75.06 94 THR A O 1
ATOM 770 N N . TYR A 1 95 ? 2.587 2.287 -11.733 1.00 62.72 95 TYR A N 1
ATOM 771 C CA . TYR A 1 95 ? 1.254 2.705 -12.150 1.00 62.72 95 TYR A CA 1
ATOM 772 C C . TYR A 1 95 ? 1.319 4.102 -12.772 1.00 62.72 95 TYR A C 1
ATOM 774 O O . TYR A 1 95 ? 1.964 4.990 -12.216 1.00 62.72 95 TYR A O 1
ATOM 782 N N . ASN A 1 96 ? 0.680 4.317 -13.927 1.00 63.03 96 ASN A N 1
ATOM 783 C CA . ASN A 1 96 ? 0.691 5.597 -14.656 1.00 63.03 96 ASN A CA 1
ATOM 784 C C . ASN A 1 96 ? 2.090 6.231 -14.771 1.00 63.03 96 ASN A C 1
ATOM 786 O O . ASN A 1 96 ? 2.281 7.417 -14.497 1.00 63.03 96 ASN A O 1
ATOM 790 N N . LYS A 1 97 ? 3.091 5.425 -15.159 1.00 74.75 97 LYS A N 1
ATOM 791 C CA . LYS A 1 97 ? 4.510 5.827 -15.278 1.00 74.75 97 LYS A CA 1
ATOM 792 C C . LYS A 1 97 ? 5.169 6.266 -13.957 1.00 74.75 97 LYS A C 1
ATOM 794 O O . LYS A 1 97 ? 6.296 6.755 -13.971 1.00 74.75 97 LYS A O 1
ATOM 799 N N . LYS A 1 98 ? 4.503 6.080 -12.813 1.00 74.88 98 LYS A N 1
ATOM 800 C CA . LYS A 1 98 ? 5.040 6.323 -11.470 1.00 74.88 98 LYS A CA 1
ATOM 801 C C . LYS A 1 98 ? 5.360 4.986 -10.812 1.00 74.88 98 LYS A C 1
ATOM 803 O O . LYS A 1 98 ? 4.493 4.134 -10.651 1.00 74.88 98 LYS A O 1
ATOM 808 N N . THR A 1 99 ? 6.607 4.805 -10.399 1.00 81.81 99 THR A N 1
ATOM 809 C CA . THR A 1 99 ? 7.025 3.634 -9.621 1.00 81.81 99 THR A CA 1
ATOM 810 C C . THR A 1 99 ? 6.942 3.945 -8.131 1.00 81.81 99 THR A C 1
ATOM 812 O O . THR A 1 99 ? 7.390 5.000 -7.678 1.00 81.81 99 THR A O 1
ATOM 815 N N . GLY A 1 100 ? 6.387 3.015 -7.365 1.00 87.81 100 GLY A N 1
ATOM 816 C CA . GLY A 1 100 ? 6.144 3.168 -5.940 1.00 87.81 100 GLY A CA 1
ATOM 817 C C . GLY A 1 100 ? 5.933 1.831 -5.256 1.00 87.81 100 GLY A C 1
ATOM 818 O O . GLY A 1 100 ? 6.388 0.793 -5.740 1.00 87.81 100 GLY A O 1
ATOM 819 N N . TYR A 1 101 ? 5.246 1.873 -4.121 1.00 88.62 101 TYR A N 1
ATOM 820 C CA . TYR A 1 101 ? 4.936 0.693 -3.329 1.00 88.62 101 TYR A CA 1
ATOM 821 C C . TYR A 1 101 ? 3.479 0.723 -2.877 1.00 88.62 101 TYR A C 1
ATOM 823 O O . TYR A 1 101 ? 2.981 1.769 -2.457 1.00 88.62 101 TYR A O 1
ATOM 831 N N . LEU A 1 102 ? 2.813 -0.422 -2.972 1.00 85.38 102 LEU A N 1
ATOM 832 C CA . LEU A 1 102 ? 1.484 -0.662 -2.423 1.00 85.38 102 LEU A CA 1
ATOM 833 C C . LEU A 1 102 ? 1.638 -1.230 -1.018 1.00 85.38 102 LEU A C 1
ATOM 835 O O . LEU A 1 102 ? 2.293 -2.252 -0.864 1.00 85.38 102 LEU A O 1
ATOM 839 N N . PHE A 1 103 ? 1.062 -0.564 -0.023 1.00 89.06 103 PHE A N 1
ATOM 840 C CA . PHE A 1 103 ? 1.096 -0.961 1.385 1.00 89.06 103 PHE A CA 1
ATOM 841 C C . PHE A 1 103 ? -0.215 -1.635 1.768 1.00 89.06 103 PHE A C 1
ATOM 843 O O . PHE A 1 103 ? -1.274 -1.139 1.385 1.00 89.06 103 PHE A O 1
ATOM 850 N N . MET A 1 104 ? -0.148 -2.707 2.555 1.00 87.50 104 MET A N 1
ATOM 851 C CA . MET A 1 104 ? -1.296 -3.494 3.025 1.00 87.50 104 MET A CA 1
ATOM 852 C C . MET A 1 104 ? -1.032 -4.083 4.419 1.00 87.50 104 MET A C 1
ATOM 854 O O . MET A 1 104 ? 0.118 -4.194 4.837 1.00 87.50 104 MET A O 1
ATOM 858 N N . PHE A 1 105 ? -2.087 -4.431 5.159 1.00 87.75 105 PHE A N 1
ATOM 859 C CA . PHE A 1 105 ? -1.945 -5.125 6.446 1.00 87.75 105 PHE A CA 1
ATOM 860 C C . PHE A 1 105 ? -1.661 -6.617 6.236 1.00 87.75 105 PHE A C 1
ATOM 862 O O . PHE A 1 105 ? -2.365 -7.259 5.460 1.00 87.75 105 PHE A O 1
ATOM 869 N N . GLN A 1 106 ? -0.694 -7.165 6.975 1.00 80.44 106 GLN A N 1
ATOM 870 C CA . GLN A 1 106 ? -0.282 -8.574 6.885 1.00 80.44 106 GLN A CA 1
ATOM 871 C C . GLN A 1 106 ? -1.405 -9.551 7.285 1.00 80.44 106 GLN A C 1
ATOM 873 O O . GLN A 1 106 ? -1.567 -10.617 6.699 1.00 80.44 106 GLN A O 1
ATOM 878 N N . ASP A 1 107 ? -2.244 -9.158 8.243 1.00 67.88 107 ASP A N 1
ATOM 879 C CA . ASP A 1 107 ? -3.256 -10.032 8.851 1.00 67.88 107 ASP A CA 1
ATOM 880 C C . ASP A 1 107 ? -4.431 -10.373 7.910 1.00 67.88 107 ASP A C 1
ATOM 882 O O . ASP A 1 107 ? -5.320 -11.137 8.279 1.00 67.88 107 ASP A O 1
ATOM 886 N N . ARG A 1 108 ? -4.476 -9.805 6.695 1.00 54.44 108 ARG A N 1
ATOM 887 C CA . ARG A 1 108 ? -5.564 -10.057 5.734 1.00 54.44 108 ARG A CA 1
ATOM 888 C C . ARG A 1 108 ? -5.475 -11.405 5.020 1.00 54.44 108 ARG A C 1
ATOM 890 O O . ARG A 1 108 ? -6.490 -11.838 4.485 1.00 54.44 108 ARG A O 1
ATOM 897 N N . PHE A 1 109 ? -4.318 -12.063 5.044 1.00 46.28 109 PHE A N 1
ATOM 898 C CA . PHE A 1 109 ? -4.119 -13.361 4.388 1.00 46.28 109 PHE A CA 1
ATOM 899 C C . PHE A 1 109 ? -3.994 -14.536 5.368 1.00 46.28 109 PHE A C 1
ATOM 901 O O . PHE A 1 109 ? -4.071 -15.680 4.947 1.00 46.28 109 PHE A O 1
ATOM 908 N N . ASN A 1 110 ? -3.900 -14.269 6.677 1.00 38.81 110 ASN A N 1
ATOM 909 C CA . ASN A 1 110 ? -3.802 -15.287 7.730 1.00 38.81 110 ASN A CA 1
ATOM 910 C C . ASN A 1 110 ? -5.101 -15.389 8.548 1.00 38.81 110 ASN A C 1
ATOM 912 O O . ASN A 1 110 ? -5.079 -15.313 9.778 1.00 38.81 110 ASN A O 1
ATOM 916 N N . ALA A 1 111 ? -6.254 -15.529 7.889 1.00 37.00 111 ALA A N 1
ATOM 917 C CA . ALA A 1 111 ? -7.425 -16.029 8.605 1.00 37.00 111 ALA A CA 1
ATOM 918 C C . ALA A 1 111 ? -7.198 -17.531 8.854 1.00 37.00 111 ALA A C 1
ATOM 920 O O . ALA A 1 111 ? -6.930 -18.235 7.882 1.00 37.00 111 ALA A O 1
ATOM 921 N N . PRO A 1 112 ? -7.278 -18.034 10.102 1.00 39.66 112 PRO A N 1
ATOM 922 C CA . PRO A 1 112 ? -7.233 -19.471 10.331 1.00 39.66 112 PRO A CA 1
ATOM 923 C C . PRO A 1 112 ? -8.352 -20.115 9.513 1.00 39.66 112 PRO A C 1
ATOM 925 O O . PRO A 1 112 ? -9.492 -19.639 9.546 1.00 39.66 112 PRO A O 1
ATOM 928 N N . GLU A 1 113 ? -8.009 -21.155 8.755 1.00 40.12 113 GLU A N 1
ATOM 929 C CA . GLU A 1 113 ? -8.979 -22.053 8.143 1.00 40.12 113 GLU A CA 1
ATOM 930 C C . GLU A 1 113 ? -9.908 -22.529 9.262 1.00 40.12 113 GLU A C 1
ATOM 932 O O . GLU A 1 113 ? -9.526 -23.313 10.126 1.00 40.12 113 GLU A O 1
ATOM 937 N N . GLN A 1 114 ? -11.117 -21.973 9.329 1.00 40.06 114 GLN A N 1
ATOM 938 C CA . GLN A 1 114 ? -12.164 -22.592 10.120 1.00 40.06 114 GLN A CA 1
ATOM 939 C C . GLN A 1 114 ? -12.577 -23.827 9.332 1.00 40.06 114 GLN A C 1
ATOM 941 O O . GLN A 1 114 ? -13.301 -23.703 8.343 1.00 40.06 114 GLN A O 1
ATOM 946 N N . GLU A 1 115 ? -12.062 -24.986 9.749 1.00 39.81 115 GLU A N 1
ATOM 947 C CA . GLU A 1 115 ? -12.606 -26.296 9.403 1.00 39.81 115 GLU A CA 1
ATOM 948 C C . GLU A 1 115 ? -14.125 -26.227 9.601 1.00 39.81 115 GLU A C 1
ATOM 950 O O . GLU A 1 115 ? -14.637 -26.106 10.715 1.00 39.81 115 GLU A O 1
ATOM 955 N N . SER A 1 116 ? -14.862 -26.176 8.494 1.00 41.88 116 SER A N 1
ATOM 956 C CA . SER A 1 116 ? -16.312 -26.254 8.532 1.00 41.88 116 SER A CA 1
ATOM 957 C C . SER A 1 116 ? -16.686 -27.701 8.829 1.00 41.88 116 SER A C 1
ATO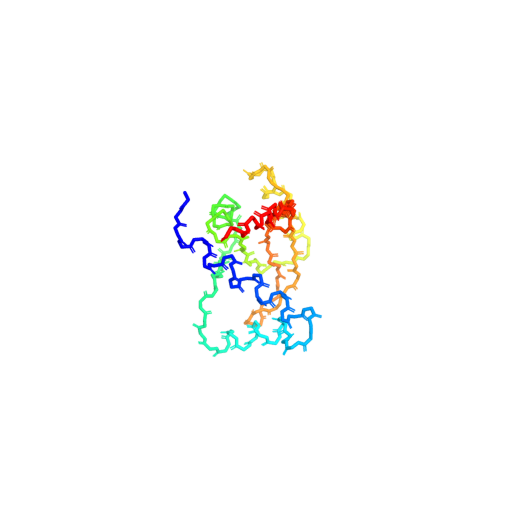M 959 O O . SER A 1 116 ? -16.626 -28.537 7.926 1.00 41.88 116 SER A O 1
ATOM 961 N N . ASP A 1 117 ? -17.095 -27.974 10.067 1.00 45.75 117 ASP A N 1
ATOM 962 C CA . ASP A 1 117 ? -17.831 -29.182 10.443 1.00 45.75 117 ASP A CA 1
ATOM 96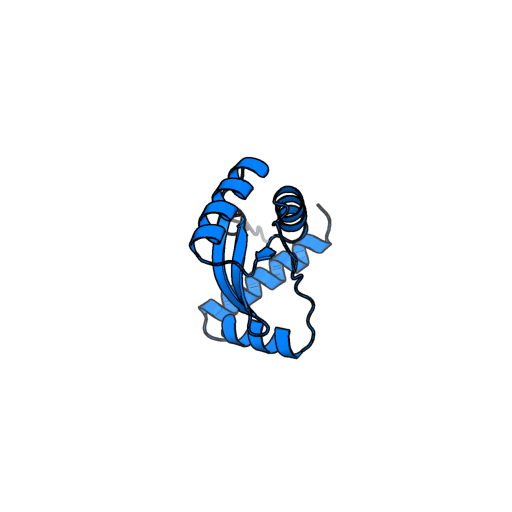3 C C . ASP A 1 117 ? -19.127 -29.260 9.623 1.00 45.75 117 ASP A C 1
ATOM 965 O O . ASP A 1 117 ? -20.189 -28.771 10.015 1.00 45.75 117 ASP A O 1
ATOM 969 N N . PHE A 1 118 ? -19.037 -29.857 8.438 1.00 43.50 118 PHE A N 1
ATOM 970 C CA . PHE A 1 118 ? -20.183 -30.233 7.623 1.00 43.50 118 PHE A CA 1
ATOM 971 C C . PHE A 1 118 ? -20.552 -31.685 7.953 1.00 43.50 118 PHE A C 1
ATOM 973 O O . PHE A 1 118 ? -20.399 -32.594 7.141 1.00 43.50 118 PHE A O 1
ATOM 980 N N . HIS A 1 119 ? -21.042 -31.916 9.172 1.00 48.97 119 HIS A N 1
ATOM 981 C CA . HIS A 1 119 ? -21.807 -33.124 9.469 1.00 48.97 119 HIS A CA 1
ATOM 982 C C . HIS A 1 119 ? -23.208 -32.959 8.868 1.00 48.97 119 HIS A C 1
ATOM 984 O O . HIS A 1 119 ? -24.099 -32.359 9.464 1.00 48.97 119 HIS A O 1
ATOM 990 N N . GLN A 1 120 ? -23.385 -33.454 7.642 1.00 48.56 120 GLN A N 1
ATOM 991 C CA . GLN A 1 120 ? -24.706 -33.710 7.073 1.00 48.56 120 GLN A CA 1
ATOM 992 C C . GLN A 1 120 ? -25.231 -35.034 7.636 1.00 48.56 120 GLN A C 1
ATOM 994 O O . GLN A 1 120 ? -24.889 -36.108 7.143 1.00 48.56 120 GLN A O 1
ATOM 999 N N . GLU A 1 121 ? -26.067 -34.950 8.668 1.00 45.91 121 GLU A N 1
ATOM 1000 C CA . GLU A 1 121 ? -27.070 -35.979 8.935 1.00 45.91 121 GLU A CA 1
ATOM 1001 C C . GLU A 1 121 ? -28.166 -35.834 7.869 1.00 45.91 121 GLU A C 1
ATOM 1003 O O . GLU A 1 121 ? -28.851 -34.813 7.796 1.00 45.91 121 GLU A O 1
ATOM 1008 N N . PHE A 1 122 ? -28.278 -36.830 6.992 1.00 46.47 122 PHE A N 1
ATOM 1009 C CA . PHE A 1 122 ? -29.459 -37.026 6.159 1.00 46.47 122 PHE A CA 1
ATOM 1010 C C . PHE A 1 122 ? -30.335 -38.074 6.853 1.00 46.47 122 PHE A C 1
ATOM 1012 O O . PHE A 1 122 ? -29.958 -39.246 6.899 1.00 46.47 122 PHE A O 1
ATOM 1019 N N . GLU A 1 123 ? -31.475 -37.635 7.391 1.00 45.06 123 GLU A N 1
ATOM 1020 C CA . GLU A 1 123 ? -32.677 -38.470 7.545 1.00 45.06 123 GLU A CA 1
ATOM 1021 C C . GLU A 1 123 ? -33.506 -38.436 6.253 1.00 45.06 123 GLU A C 1
ATOM 1023 O O . GLU A 1 123 ? -33.593 -37.350 5.628 1.00 45.06 123 GLU A O 1
#

Mean predicted aligned error: 14.93 Å

Foldseek 3Di:
DDPVVVVVVVVVVVVVVCCVVVVDPPVVVVVVCLVVPNDDDEDDDDDDDPLLVVLVVCVVRQKYWDLDDPVVVVVSQVVSCVNNVFHKDWDWDADPNGTTIMIGGPVPVPDPPPPPPPPDDDD

Solvent-accessible surface area (backbone atoms only — not comparable to full-atom values): 7577 Å² total; per-residue (Å²): 134,68,74,72,55,60,57,52,54,50,52,52,51,50,54,52,53,35,35,76,70,65,76,44,53,67,66,61,49,52,52,52,38,58,75,65,72,54,90,74,78,70,62,83,67,89,74,80,77,57,58,68,60,51,45,57,44,27,73,74,68,47,46,39,43,40,79,42,58,72,74,55,46,57,50,47,40,57,54,41,22,71,74,70,77,44,59,59,42,72,47,82,45,74,55,95,93,39,58,18,34,39,36,32,57,54,72,78,78,66,66,77,83,72,81,75,86,77,80,79,82,83,131

pLDDT: mean 71.0, std 17.9, range [37.0, 96.0]

Sequence (123 aa):
MSKNNKIFDALLRLIYVLDEEEVINLVELAEALSHKNVPFFILEFSGNVNYKTVAEYMEKTGAVFLPVGRKRAWYASRRLENLTGKKIEYVKLTYNKKTGYLFMFQDRFNAPEQESDFHQEFE